Protein AF-A0AAJ2H5C8-F1 (afdb_monomer_lite)

Structure (mmCIF, N/CA/C/O backbone):
data_AF-A0AAJ2H5C8-F1
#
_entry.id   AF-A0AAJ2H5C8-F1
#
loop_
_atom_site.group_PDB
_atom_site.id
_atom_site.type_symbol
_atom_site.label_atom_id
_atom_site.label_alt_id
_atom_site.label_comp_id
_atom_site.label_asym_id
_atom_site.label_entity_id
_atom_site.label_seq_id
_atom_site.pdbx_PDB_ins_code
_atom_site.Cartn_x
_atom_site.Cartn_y
_atom_site.Cartn_z
_atom_site.occupancy
_atom_site.B_iso_or_equiv
_atom_site.auth_seq_id
_atom_site.auth_comp_id
_atom_site.auth_asym_id
_atom_site.auth_atom_id
_atom_site.pdbx_PDB_model_num
ATOM 1 N N . GLN A 1 1 ? -2.553 13.947 -29.355 1.00 32.50 1 GLN A N 1
ATOM 2 C CA . GLN A 1 1 ? -2.594 15.250 -28.661 1.00 32.50 1 GLN A CA 1
ATOM 3 C C . GLN A 1 1 ? -1.490 15.260 -27.617 1.00 32.50 1 GLN A C 1
ATOM 5 O O . GLN A 1 1 ? -1.318 14.281 -26.901 1.00 32.50 1 GLN A O 1
ATOM 10 N N . SER A 1 2 ? -0.664 16.295 -27.655 1.00 40.31 2 SER A N 1
ATOM 11 C CA . SER A 1 2 ? 0.717 16.310 -27.177 1.00 40.31 2 SER A CA 1
ATOM 12 C C . SER A 1 2 ? 0.807 16.611 -25.677 1.00 40.31 2 SER A C 1
ATOM 14 O O . SER A 1 2 ? 0.859 17.768 -25.275 1.00 40.31 2 SER A O 1
ATOM 16 N N . GLY A 1 3 ? 0.827 15.576 -24.835 1.00 42.94 3 GLY A N 1
ATOM 17 C CA . GLY A 1 3 ? 1.178 15.715 -23.420 1.00 42.94 3 GLY A CA 1
ATOM 18 C C . GLY A 1 3 ? 2.692 15.830 -23.278 1.00 42.94 3 GLY A C 1
ATOM 19 O O . GLY A 1 3 ? 3.387 14.817 -23.304 1.00 42.94 3 GLY A O 1
ATOM 20 N N . GLY A 1 4 ? 3.216 17.053 -23.180 1.00 51.00 4 GLY A N 1
ATOM 21 C CA . GLY A 1 4 ? 4.645 17.285 -22.973 1.00 51.00 4 GLY A CA 1
ATOM 22 C C . GLY A 1 4 ? 5.144 16.507 -21.755 1.00 51.00 4 GLY A C 1
ATOM 23 O O . GLY A 1 4 ? 4.668 16.713 -20.640 1.00 51.00 4 GLY A O 1
ATOM 24 N N . SER A 1 5 ? 6.089 15.586 -21.961 1.00 76.12 5 SER A N 1
ATOM 25 C CA . SER A 1 5 ? 6.726 14.865 -20.859 1.00 76.12 5 SER A CA 1
ATOM 26 C C . SER A 1 5 ? 7.374 15.879 -19.920 1.00 76.12 5 SER A C 1
ATOM 28 O O . SER A 1 5 ? 8.328 16.549 -20.308 1.00 76.12 5 SER A O 1
ATOM 30 N N . PHE A 1 6 ? 6.899 15.957 -18.673 1.00 80.38 6 PHE A N 1
ATOM 31 C CA . PHE A 1 6 ? 7.564 16.751 -17.642 1.00 80.38 6 PHE A CA 1
ATOM 32 C C . PHE A 1 6 ? 9.049 16.387 -17.565 1.00 80.38 6 PHE A C 1
ATOM 34 O O . PHE A 1 6 ? 9.404 15.204 -17.504 1.00 80.38 6 PHE A O 1
ATOM 41 N N . THR A 1 7 ? 9.907 17.404 -17.5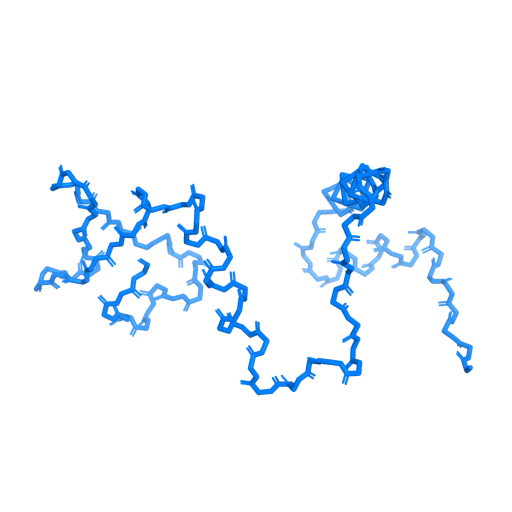23 1.00 91.19 7 THR A N 1
ATOM 42 C CA . THR A 1 7 ? 11.333 17.228 -17.232 1.00 91.19 7 THR A CA 1
ATOM 43 C C . THR A 1 7 ? 11.521 16.741 -15.794 1.00 91.19 7 THR A C 1
ATOM 45 O O . THR A 1 7 ? 10.666 16.950 -14.931 1.00 91.19 7 THR A O 1
ATOM 48 N N . GLU A 1 8 ? 12.663 16.122 -15.499 1.00 88.75 8 GLU A N 1
ATOM 49 C CA . GLU A 1 8 ? 12.987 15.638 -14.148 1.00 88.75 8 GLU A CA 1
ATOM 50 C C . GLU A 1 8 ? 12.879 16.752 -13.091 1.00 88.75 8 GLU A C 1
ATOM 52 O O . GLU A 1 8 ? 12.311 16.563 -12.013 1.00 88.75 8 GLU A O 1
ATOM 57 N N . ARG A 1 9 ? 13.341 17.960 -13.440 1.00 92.69 9 ARG A N 1
ATOM 58 C CA . ARG A 1 9 ? 13.226 19.150 -12.589 1.00 92.69 9 ARG A CA 1
ATOM 59 C C . ARG A 1 9 ? 11.766 19.506 -12.302 1.00 92.69 9 ARG A C 1
ATOM 61 O O . ARG A 1 9 ? 11.433 19.784 -11.153 1.00 92.69 9 ARG A O 1
ATOM 68 N N . GLN A 1 10 ? 10.901 19.477 -13.318 1.00 93.75 10 GLN A N 1
ATOM 69 C CA . GLN A 1 10 ? 9.469 19.752 -13.158 1.00 93.75 10 GLN A CA 1
ATOM 70 C C . GLN A 1 10 ? 8.780 18.692 -12.293 1.00 93.75 10 GLN A C 1
ATOM 72 O O . GLN A 1 10 ? 7.997 19.050 -11.419 1.00 93.75 10 GLN A O 1
ATOM 77 N N . ARG A 1 11 ? 9.113 17.405 -12.458 1.00 93.12 11 ARG A N 1
ATOM 78 C CA . ARG A 1 11 ? 8.550 16.327 -11.624 1.00 93.12 11 ARG A CA 1
ATOM 79 C C . ARG A 1 11 ? 8.971 16.445 -10.161 1.00 93.12 11 ARG A C 1
ATOM 81 O O . ARG A 1 11 ? 8.137 16.300 -9.271 1.00 93.12 11 ARG A O 1
ATOM 88 N N . ARG A 1 12 ? 10.241 16.775 -9.900 1.00 94.25 12 ARG A N 1
ATOM 89 C CA . ARG A 1 12 ? 10.730 17.028 -8.537 1.00 94.25 12 ARG A CA 1
ATOM 90 C C . ARG A 1 12 ? 10.049 18.246 -7.910 1.00 94.25 12 ARG A C 1
ATOM 92 O O . ARG A 1 12 ? 9.702 18.204 -6.732 1.00 94.25 12 ARG A O 1
ATOM 99 N N . GLN A 1 13 ? 9.840 19.309 -8.688 1.00 95.94 13 GLN A N 1
ATOM 100 C CA . GLN A 1 13 ? 9.130 20.501 -8.227 1.00 95.94 13 GLN A CA 1
ATOM 101 C C . GLN A 1 13 ? 7.661 20.198 -7.909 1.00 95.94 13 GLN A C 1
ATOM 103 O O . GLN A 1 13 ? 7.190 20.585 -6.843 1.00 95.94 13 GLN A O 1
ATOM 108 N N . PHE A 1 14 ? 6.973 19.453 -8.776 1.00 95.69 14 PHE A N 1
ATOM 109 C CA . PHE A 1 14 ? 5.607 18.983 -8.547 1.00 95.69 14 PHE A CA 1
ATOM 110 C C . PHE A 1 14 ? 5.514 18.153 -7.261 1.00 95.69 14 PHE A C 1
ATOM 112 O O . PHE A 1 14 ? 4.697 18.443 -6.393 1.00 95.69 14 PHE A O 1
ATOM 119 N N . ALA A 1 15 ? 6.403 17.169 -7.083 1.00 96.56 15 ALA A N 1
ATOM 120 C CA . ALA A 1 15 ? 6.423 16.346 -5.877 1.00 96.56 15 ALA A CA 1
ATOM 121 C C . ALA A 1 15 ? 6.575 17.205 -4.612 1.00 96.56 15 ALA A C 1
ATOM 123 O O . ALA A 1 15 ? 5.817 17.038 -3.661 1.00 96.56 15 ALA A O 1
ATOM 124 N N . LYS A 1 16 ? 7.481 18.192 -4.633 1.00 95.69 16 LYS A N 1
ATOM 125 C CA . LYS A 1 16 ? 7.657 19.135 -3.522 1.00 95.69 16 LYS A CA 1
ATOM 126 C C . LYS A 1 16 ? 6.396 19.967 -3.255 1.00 95.69 16 LYS A C 1
ATOM 128 O O . LYS A 1 16 ? 6.028 20.127 -2.098 1.00 95.69 16 LYS A O 1
ATOM 133 N N . GLN A 1 17 ? 5.745 20.484 -4.299 1.00 97.75 17 GLN A N 1
ATOM 134 C CA . GLN A 1 17 ? 4.517 21.285 -4.184 1.00 97.75 17 GLN A CA 1
ATOM 135 C C . GLN A 1 17 ? 3.340 20.488 -3.609 1.00 97.75 17 GLN A C 1
ATOM 137 O O . GLN A 1 17 ? 2.515 21.053 -2.900 1.00 97.75 17 GLN A O 1
ATOM 142 N N . HIS A 1 18 ? 3.290 19.181 -3.871 1.00 96.75 18 HIS A N 1
ATOM 143 C CA . HIS A 1 18 ? 2.236 18.286 -3.394 1.00 96.75 18 HIS A CA 1
ATOM 144 C C . HIS A 1 18 ? 2.632 17.467 -2.155 1.00 96.75 18 HIS A C 1
ATOM 146 O O . HIS A 1 18 ? 1.962 16.490 -1.834 1.00 96.75 18 HIS A O 1
ATOM 152 N N . PHE A 1 19 ? 3.706 17.851 -1.451 1.00 96.44 19 PHE A N 1
ATOM 153 C CA . PHE A 1 19 ? 4.202 17.157 -0.251 1.00 96.44 19 PHE A CA 1
ATOM 154 C C . PHE A 1 19 ? 4.492 15.657 -0.471 1.00 96.44 19 PHE A C 1
ATOM 156 O O . PHE A 1 19 ? 4.393 14.842 0.444 1.00 96.44 19 PHE A O 1
ATOM 163 N N . LEU A 1 20 ? 4.876 15.284 -1.692 1.00 96.56 20 LEU A N 1
ATOM 164 C CA . LEU A 1 20 ? 5.234 13.923 -2.081 1.00 96.56 20 LEU A CA 1
ATOM 165 C C . LEU A 1 20 ? 6.754 13.729 -2.035 1.00 96.56 20 LEU A C 1
ATOM 167 O O . LEU A 1 20 ? 7.536 14.594 -2.440 1.00 96.56 20 LEU A O 1
ATOM 171 N N . SER A 1 21 ? 7.194 12.541 -1.615 1.00 96.88 21 SER A N 1
ATOM 172 C CA . SER A 1 21 ? 8.607 12.164 -1.698 1.00 96.88 21 SER A CA 1
ATOM 173 C C . SER A 1 21 ? 8.992 11.816 -3.137 1.00 96.88 21 SER A C 1
ATOM 175 O O . SER A 1 21 ? 8.528 10.819 -3.692 1.00 96.88 21 SER A O 1
ATOM 177 N N . TRP A 1 22 ? 9.886 12.615 -3.736 1.00 93.88 22 TRP A N 1
ATOM 178 C CA . TRP A 1 22 ? 10.371 12.376 -5.101 1.00 93.88 22 TRP A CA 1
ATOM 179 C C . TRP A 1 22 ? 11.035 11.003 -5.261 1.00 93.88 22 TRP A C 1
ATOM 181 O O . TRP A 1 22 ? 10.806 10.313 -6.252 1.00 93.88 22 TRP A O 1
ATOM 191 N N . LEU A 1 23 ? 11.820 10.585 -4.264 1.00 94.88 23 LEU A N 1
ATOM 192 C CA . LEU A 1 23 ? 12.483 9.283 -4.276 1.00 94.88 23 LEU A CA 1
ATOM 193 C C . LEU A 1 23 ? 11.458 8.141 -4.330 1.00 94.88 23 LEU A C 1
ATOM 195 O O . LEU A 1 23 ? 11.556 7.278 -5.198 1.00 94.88 23 LEU A O 1
ATOM 199 N N . ARG A 1 24 ? 10.417 8.199 -3.487 1.00 97.06 24 ARG A N 1
ATOM 200 C CA . ARG A 1 24 ? 9.347 7.188 -3.452 1.00 97.06 24 ARG A CA 1
ATOM 201 C C . ARG A 1 24 ? 8.572 7.101 -4.763 1.00 97.06 24 ARG A C 1
ATOM 203 O O . ARG A 1 24 ? 8.232 6.007 -5.193 1.00 97.06 24 ARG A O 1
ATOM 210 N N . LEU A 1 25 ? 8.309 8.232 -5.421 1.00 95.69 25 LEU A N 1
ATOM 211 C CA . LEU A 1 25 ? 7.630 8.242 -6.723 1.00 95.69 25 LEU A CA 1
ATOM 212 C C . LEU A 1 25 ? 8.459 7.548 -7.812 1.00 95.69 25 LEU A C 1
ATOM 214 O O . LEU A 1 25 ? 7.905 6.833 -8.647 1.00 95.69 25 LEU A O 1
ATOM 218 N N . ARG A 1 26 ? 9.786 7.738 -7.801 1.00 93.69 26 ARG A N 1
ATOM 219 C CA . ARG A 1 26 ? 10.691 7.042 -8.726 1.00 93.69 26 ARG A CA 1
ATOM 220 C C . ARG A 1 26 ? 10.728 5.542 -8.456 1.00 93.69 26 ARG A C 1
ATOM 222 O O . ARG A 1 26 ? 10.576 4.775 -9.403 1.00 93.69 26 ARG A O 1
ATOM 229 N N . GLU A 1 27 ? 10.883 5.147 -7.191 1.00 96.94 27 GLU A N 1
ATOM 230 C CA . GLU A 1 27 ? 10.830 3.741 -6.764 1.00 96.94 27 GLU A CA 1
ATOM 231 C C . GLU A 1 27 ? 9.519 3.089 -7.209 1.00 96.94 27 GLU A C 1
ATOM 233 O O . GLU A 1 27 ? 9.533 2.057 -7.871 1.00 96.94 27 GLU A O 1
ATOM 238 N N . TRP A 1 28 ? 8.385 3.739 -6.938 1.00 96.25 28 TRP A N 1
ATOM 239 C CA . TRP A 1 28 ? 7.072 3.244 -7.338 1.00 96.25 28 TRP A CA 1
ATOM 240 C C . TRP A 1 28 ? 6.963 3.044 -8.852 1.00 96.25 28 TRP A C 1
ATOM 242 O O . TRP A 1 28 ? 6.519 1.986 -9.295 1.00 96.25 28 TRP A O 1
ATOM 252 N N . LYS A 1 29 ? 7.414 4.018 -9.656 1.00 94.69 29 LYS A N 1
ATOM 253 C CA . LYS A 1 29 ? 7.395 3.902 -11.122 1.00 94.69 29 LYS A CA 1
ATOM 254 C C . LYS A 1 29 ? 8.215 2.700 -11.596 1.00 94.69 29 LYS A C 1
ATOM 256 O O . LYS A 1 29 ? 7.793 1.998 -12.511 1.00 94.69 29 LYS A O 1
ATOM 261 N N . GLN A 1 30 ? 9.374 2.469 -10.983 1.00 96.50 30 GLN A N 1
ATOM 262 C CA . GLN A 1 30 ? 10.230 1.332 -11.306 1.00 96.50 30 GLN A CA 1
ATOM 263 C C . GLN A 1 30 ? 9.569 0.001 -10.930 1.00 96.50 30 GLN A C 1
ATOM 265 O O . GLN A 1 30 ? 9.488 -0.885 -11.776 1.00 96.50 30 GLN A O 1
ATOM 270 N N . THR A 1 31 ? 9.048 -0.129 -9.708 1.00 97.94 31 THR A N 1
ATOM 271 C CA . THR A 1 31 ? 8.346 -1.342 -9.258 1.00 97.94 31 THR A CA 1
ATOM 272 C C . THR A 1 31 ? 7.128 -1.637 -10.130 1.00 97.94 31 THR A C 1
ATOM 274 O O . THR A 1 31 ? 6.921 -2.773 -10.546 1.00 97.94 31 THR A O 1
ATOM 277 N N . HIS A 1 32 ? 6.344 -0.612 -10.470 1.00 96.06 32 HIS A N 1
ATOM 278 C CA . HIS A 1 32 ? 5.207 -0.749 -11.375 1.00 96.06 32 HIS A CA 1
ATOM 279 C C . HIS A 1 32 ? 5.635 -1.268 -12.754 1.00 96.06 32 HIS A C 1
ATOM 281 O O . HIS A 1 32 ? 4.986 -2.161 -13.297 1.00 96.06 32 HIS A O 1
ATOM 287 N N . GLN A 1 33 ? 6.723 -0.732 -13.322 1.00 96.75 33 GLN A N 1
ATOM 288 C CA . GLN A 1 33 ? 7.246 -1.202 -14.606 1.00 96.75 33 GLN A CA 1
ATOM 289 C C . GLN A 1 33 ? 7.634 -2.681 -14.531 1.00 96.75 33 GLN A C 1
ATOM 291 O O . GLN A 1 33 ? 7.176 -3.463 -15.354 1.00 96.75 33 GLN A O 1
ATOM 296 N N . GLN A 1 34 ? 8.379 -3.079 -13.496 1.00 97.81 34 GLN A N 1
ATOM 297 C CA . GLN A 1 34 ? 8.783 -4.474 -13.299 1.00 97.81 34 GLN A CA 1
ATOM 298 C C . GLN A 1 34 ? 7.575 -5.417 -13.197 1.00 97.81 34 GLN A C 1
ATOM 300 O O . GLN A 1 34 ? 7.549 -6.458 -13.849 1.00 97.81 34 GLN A O 1
ATOM 305 N N . LEU A 1 35 ? 6.550 -5.047 -12.421 1.00 96.56 35 LEU A N 1
ATOM 306 C CA . LEU A 1 35 ? 5.311 -5.826 -12.309 1.00 96.56 35 LEU A CA 1
ATOM 307 C C . LEU A 1 35 ? 4.564 -5.919 -13.645 1.00 96.56 35 LEU A C 1
ATOM 309 O O . LEU A 1 35 ? 4.058 -6.984 -13.994 1.00 96.56 35 LEU A O 1
ATOM 313 N N . THR A 1 36 ? 4.523 -4.822 -14.401 1.00 95.62 36 THR A N 1
ATOM 314 C CA . THR A 1 36 ? 3.871 -4.774 -15.718 1.00 95.62 36 THR A CA 1
ATOM 315 C C . THR A 1 36 ? 4.592 -5.672 -16.720 1.00 95.62 36 THR A C 1
ATOM 317 O O . THR A 1 36 ? 3.941 -6.433 -17.433 1.00 95.62 36 THR A O 1
ATOM 320 N N . ASP A 1 37 ? 5.926 -5.638 -16.737 1.00 96.75 37 ASP A N 1
ATOM 321 C CA . ASP A 1 37 ? 6.746 -6.465 -17.622 1.00 96.75 37 ASP A CA 1
ATOM 322 C C . ASP A 1 37 ? 6.553 -7.956 -17.313 1.00 96.75 37 ASP A C 1
ATOM 324 O O . ASP A 1 37 ? 6.348 -8.757 -18.225 1.00 96.75 37 ASP A O 1
ATOM 328 N N . MET A 1 38 ? 6.533 -8.332 -16.030 1.00 97.75 38 MET A N 1
ATOM 329 C CA . MET A 1 38 ? 6.255 -9.711 -15.610 1.00 97.75 38 MET A CA 1
ATOM 330 C C . MET A 1 38 ? 4.838 -10.157 -15.996 1.00 97.75 38 MET A C 1
ATOM 332 O O . MET A 1 38 ? 4.657 -11.249 -16.532 1.00 97.75 38 MET A O 1
ATOM 336 N N . ALA A 1 39 ? 3.826 -9.313 -15.784 1.00 96.19 39 ALA A N 1
ATOM 337 C CA . ALA A 1 39 ? 2.452 -9.620 -16.180 1.00 96.19 39 ALA A CA 1
ATOM 338 C C . ALA A 1 39 ? 2.312 -9.803 -17.703 1.00 96.19 39 ALA A C 1
ATOM 340 O O . ALA A 1 39 ? 1.611 -10.710 -18.157 1.00 96.19 39 ALA A O 1
ATOM 341 N N . ALA A 1 40 ? 3.023 -8.993 -18.495 1.00 95.56 40 ALA A N 1
ATOM 342 C CA . ALA A 1 40 ? 3.068 -9.127 -19.948 1.00 95.56 40 ALA A CA 1
ATOM 343 C C . ALA A 1 40 ? 3.757 -10.430 -20.389 1.00 95.56 40 ALA A C 1
ATOM 345 O O . ALA A 1 40 ? 3.257 -11.109 -21.286 1.00 95.56 40 ALA A O 1
ATOM 346 N N . GLN A 1 41 ? 4.854 -10.826 -19.731 1.00 97.06 41 GLN A N 1
ATOM 347 C CA . GLN A 1 41 ? 5.520 -12.115 -19.976 1.00 97.06 41 GLN A CA 1
ATOM 348 C C . GLN A 1 41 ? 4.592 -13.306 -19.694 1.00 97.06 41 GLN A C 1
ATOM 350 O O . GLN A 1 41 ? 4.583 -14.276 -20.450 1.00 97.06 41 GLN A O 1
ATOM 355 N N . LEU A 1 42 ? 3.754 -13.202 -18.658 1.00 97.62 42 LEU A N 1
ATOM 356 C CA . LEU A 1 42 ? 2.715 -14.182 -18.328 1.00 97.62 42 LEU A CA 1
ATOM 357 C C . LEU A 1 42 ? 1.483 -14.114 -19.251 1.00 97.62 42 LEU A C 1
ATOM 359 O O . LEU A 1 42 ? 0.541 -14.882 -19.064 1.00 97.62 42 LEU A O 1
ATOM 363 N N . LYS A 1 43 ? 1.477 -13.218 -20.249 1.00 95.38 43 LYS A N 1
ATOM 364 C CA . LYS A 1 43 ? 0.361 -12.977 -21.182 1.00 95.38 43 LYS A CA 1
ATOM 365 C C . LYS A 1 43 ? -0.958 -12.643 -20.474 1.00 95.38 43 LYS A C 1
ATOM 367 O O . LYS A 1 43 ? -2.034 -12.959 -20.981 1.00 95.38 43 LYS A O 1
ATOM 372 N N . LEU A 1 44 ? -0.884 -11.997 -19.309 1.00 93.44 44 LEU A N 1
ATOM 373 C CA . LEU A 1 44 ? -2.071 -11.547 -18.589 1.00 93.44 44 LEU A CA 1
ATOM 374 C C . LEU A 1 44 ? -2.735 -10.386 -19.336 1.00 93.44 44 LEU A C 1
ATOM 376 O O . LEU A 1 44 ? -2.073 -9.514 -19.901 1.00 93.44 44 LEU A O 1
ATOM 380 N N . SER A 1 45 ? -4.066 -10.368 -19.335 1.00 87.56 45 SER A N 1
ATOM 381 C CA . SER A 1 45 ? -4.840 -9.289 -19.942 1.00 87.56 45 SER A CA 1
ATOM 382 C C . SER A 1 45 ? -4.845 -8.049 -19.051 1.00 87.56 45 SER A C 1
ATOM 384 O O . SER A 1 45 ? -5.173 -8.134 -17.868 1.00 87.56 45 SER A O 1
ATOM 386 N N . PHE A 1 46 ? -4.569 -6.885 -19.635 1.00 84.62 46 PHE A N 1
ATOM 387 C CA . PHE A 1 46 ? -4.696 -5.601 -18.951 1.00 84.62 46 PHE A CA 1
ATOM 388 C C . PHE A 1 46 ? -6.081 -4.992 -19.180 1.00 84.62 46 PHE A C 1
ATOM 390 O O . PHE A 1 46 ? -6.604 -4.998 -20.300 1.00 84.62 46 PHE A O 1
ATOM 397 N N . ASN A 1 47 ? -6.656 -4.412 -18.125 1.00 79.44 47 ASN A N 1
ATOM 398 C CA . ASN A 1 47 ? -7.905 -3.663 -18.230 1.00 79.44 47 ASN A CA 1
ATOM 399 C C . ASN A 1 47 ? -7.686 -2.424 -19.109 1.00 79.44 47 ASN A C 1
ATOM 401 O O . ASN A 1 47 ? -6.831 -1.587 -18.821 1.00 79.44 47 ASN A O 1
ATOM 405 N N . ARG A 1 48 ? -8.451 -2.308 -20.199 1.00 68.31 48 ARG A N 1
ATOM 406 C CA . ARG A 1 48 ? -8.403 -1.154 -21.107 1.00 68.31 48 ARG A CA 1
ATOM 407 C C . ARG A 1 48 ? -9.406 -0.087 -20.661 1.00 68.31 48 ARG A C 1
ATOM 409 O O . ARG A 1 48 ? -10.494 -0.454 -20.225 1.00 68.31 48 ARG A O 1
ATOM 416 N N . PRO A 1 49 ? -9.102 1.212 -20.827 1.00 62.53 49 PRO A N 1
ATOM 417 C CA . PRO A 1 49 ? -10.012 2.299 -20.454 1.00 62.53 49 PRO A CA 1
ATOM 418 C C . PRO A 1 49 ? -11.364 2.253 -21.188 1.00 62.53 49 PRO A C 1
ATOM 420 O O . PRO A 1 49 ? -12.339 2.777 -20.671 1.00 62.53 49 PRO A O 1
ATOM 423 N N . SER A 1 50 ? -11.456 1.575 -22.339 1.00 63.38 50 SER A N 1
ATOM 424 C CA . SER A 1 50 ? -12.719 1.294 -23.044 1.00 63.38 50 SER A CA 1
ATOM 425 C C . SER A 1 50 ? -13.635 0.291 -22.333 1.00 63.38 50 SER A C 1
ATOM 427 O O . SER A 1 50 ? -14.807 0.201 -22.669 1.00 63.38 50 SER A O 1
ATOM 429 N N . ASN A 1 51 ? -13.094 -0.492 -21.397 1.00 57.78 51 ASN A N 1
ATOM 430 C CA . ASN A 1 51 ? -13.781 -1.588 -20.710 1.00 57.78 51 ASN A CA 1
ATOM 431 C C . ASN A 1 51 ? -14.065 -1.248 -19.237 1.00 57.78 51 ASN A C 1
ATOM 433 O O . ASN A 1 51 ? -14.502 -2.107 -18.476 1.00 57.78 51 ASN A O 1
ATOM 437 N N . ILE A 1 52 ? -13.740 -0.024 -18.817 1.00 58.53 52 ILE A N 1
ATOM 438 C CA . ILE A 1 52 ? -13.930 0.458 -17.455 1.00 58.53 52 ILE A CA 1
ATOM 439 C C . ILE A 1 52 ? -15.054 1.487 -17.519 1.00 58.53 52 ILE A C 1
ATOM 441 O O . ILE A 1 52 ? -14.813 2.654 -17.829 1.00 58.53 52 ILE A O 1
ATOM 445 N N . ASP A 1 53 ? -16.278 1.066 -17.200 1.00 58.28 53 ASP A N 1
ATOM 446 C CA . ASP A 1 53 ? -17.304 2.022 -16.793 1.00 58.28 53 ASP A CA 1
ATOM 447 C C . ASP A 1 53 ? -16.759 2.783 -15.581 1.00 58.28 53 ASP A C 1
ATOM 449 O O . ASP A 1 53 ? -16.394 2.191 -14.557 1.00 58.28 53 ASP A O 1
ATOM 453 N N . GLN A 1 54 ? -16.649 4.108 -15.705 1.00 57.81 54 GLN A N 1
ATOM 454 C CA . GLN A 1 54 ? -16.028 4.974 -14.691 1.00 57.81 54 GLN A CA 1
ATOM 455 C C . GLN A 1 54 ? -16.712 4.841 -13.315 1.00 57.81 54 GLN A C 1
ATOM 457 O O . GLN A 1 54 ? -16.098 5.102 -12.283 1.00 57.81 54 GLN A O 1
ATOM 462 N N . THR A 1 55 ? -17.952 4.353 -13.296 1.00 52.94 55 THR A N 1
ATOM 463 C CA . THR A 1 55 ? -18.796 4.077 -12.129 1.00 52.94 55 THR A CA 1
ATOM 464 C C . THR A 1 55 ? -18.538 2.727 -11.437 1.00 52.94 55 THR A C 1
ATOM 466 O O . THR A 1 55 ? -18.951 2.567 -10.293 1.00 52.94 55 THR A O 1
ATOM 469 N N . GLY A 1 56 ? -17.833 1.769 -12.059 1.00 57.34 56 GLY A N 1
ATOM 470 C CA . GLY A 1 56 ? -17.598 0.412 -11.517 1.00 57.34 56 GLY A CA 1
ATOM 471 C C . GLY A 1 56 ? -16.143 0.083 -11.146 1.00 57.34 56 GLY A C 1
ATOM 472 O O . GLY A 1 56 ? -15.861 -0.990 -10.613 1.00 57.34 56 GLY A O 1
ATOM 473 N N . SER A 1 57 ? -15.200 0.992 -11.412 1.00 69.56 57 SER A N 1
ATOM 474 C CA . SER A 1 57 ? -13.754 0.726 -11.298 1.00 69.56 57 SER A CA 1
ATOM 475 C C . SER A 1 57 ? -13.299 0.359 -9.876 1.00 69.56 57 SER A C 1
ATOM 477 O O . SER A 1 57 ? -12.567 -0.612 -9.678 1.00 69.56 57 SER A O 1
ATOM 479 N N . TYR A 1 58 ? -13.782 1.081 -8.860 1.00 80.62 58 TYR A N 1
ATOM 480 C CA . TYR A 1 58 ? -13.356 0.852 -7.475 1.00 80.62 58 TYR A CA 1
ATOM 481 C C . TYR A 1 58 ? -13.845 -0.480 -6.903 1.00 80.62 58 TYR A C 1
ATOM 483 O O . TYR A 1 58 ? -13.131 -1.095 -6.118 1.00 80.62 58 TYR A O 1
ATOM 491 N N . ALA A 1 59 ? -15.027 -0.957 -7.305 1.00 85.94 59 ALA A N 1
ATOM 492 C CA . ALA A 1 59 ? -15.554 -2.235 -6.828 1.00 85.94 59 ALA A CA 1
ATOM 493 C C . ALA A 1 59 ? -14.663 -3.407 -7.269 1.00 85.94 59 ALA A C 1
ATOM 495 O O . ALA A 1 59 ? -14.281 -4.227 -6.437 1.00 85.94 59 ALA A O 1
ATOM 496 N N . HIS A 1 60 ? -14.257 -3.437 -8.543 1.00 85.12 60 HIS A N 1
ATOM 497 C CA . HIS A 1 60 ? -13.345 -4.461 -9.060 1.00 85.12 60 HIS A CA 1
ATOM 498 C C . HIS A 1 60 ? -11.966 -4.403 -8.389 1.00 85.12 60 HIS A C 1
ATOM 500 O O . HIS A 1 60 ? -11.392 -5.446 -8.082 1.00 85.12 60 HIS A O 1
ATOM 506 N N . LEU A 1 61 ? -11.449 -3.199 -8.107 1.00 86.94 61 LEU A N 1
ATOM 507 C CA . LEU A 1 61 ? -10.202 -3.037 -7.353 1.00 86.94 61 LEU A CA 1
ATOM 508 C C . LEU A 1 61 ? -10.324 -3.597 -5.930 1.00 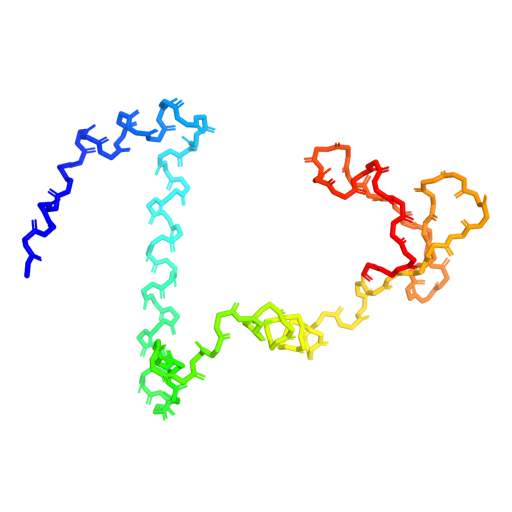86.94 61 LEU A C 1
ATOM 510 O O . LEU A 1 61 ? -9.450 -4.347 -5.501 1.00 86.94 61 LEU A O 1
ATOM 514 N N . HIS A 1 62 ? -11.409 -3.291 -5.211 1.00 88.94 62 HIS A N 1
ATOM 515 C CA . HIS A 1 62 ? -11.636 -3.842 -3.873 1.00 88.94 62 HIS A CA 1
ATOM 516 C C . HIS A 1 62 ? -11.777 -5.369 -3.901 1.00 88.94 62 HIS A C 1
ATOM 518 O O . HIS A 1 62 ? -11.149 -6.047 -3.094 1.00 88.94 62 HIS A O 1
ATOM 524 N N . GLN A 1 63 ? -12.527 -5.927 -4.856 1.00 90.06 63 GLN A N 1
ATOM 525 C CA . GLN A 1 63 ? -12.663 -7.379 -5.012 1.00 90.06 63 GLN A CA 1
ATOM 526 C C . GLN A 1 63 ? -11.313 -8.059 -5.272 1.00 90.06 63 GLN A C 1
ATOM 528 O O . GLN A 1 63 ? -11.009 -9.065 -4.636 1.00 90.06 63 GLN A O 1
ATOM 533 N N . ALA A 1 64 ? -10.479 -7.490 -6.146 1.00 91.12 64 ALA A N 1
ATOM 534 C CA . ALA A 1 64 ? -9.139 -8.007 -6.413 1.00 91.12 64 ALA A CA 1
ATOM 535 C C . ALA A 1 64 ? -8.223 -7.936 -5.178 1.00 91.12 64 ALA A C 1
ATOM 537 O O . ALA A 1 64 ? -7.440 -8.848 -4.937 1.00 91.12 64 ALA A O 1
ATOM 538 N N . LEU A 1 65 ? -8.325 -6.884 -4.359 1.00 92.31 65 LEU A N 1
ATOM 539 C CA . LEU A 1 65 ? -7.573 -6.796 -3.102 1.00 92.31 65 LEU A CA 1
ATOM 540 C C . L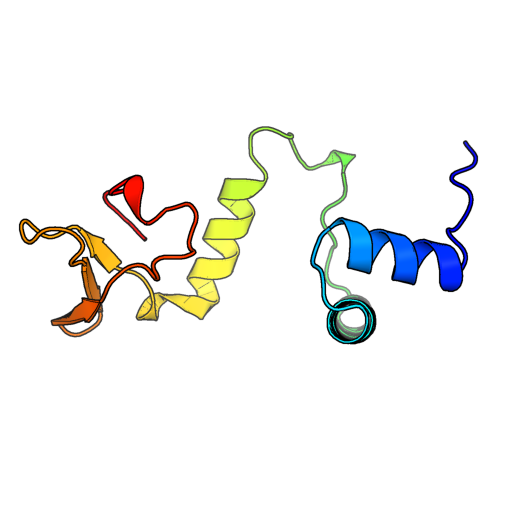EU A 1 65 ? -8.017 -7.864 -2.095 1.00 92.31 65 LEU A C 1
ATOM 542 O O . LEU A 1 65 ? -7.174 -8.470 -1.428 1.00 92.31 65 LEU A O 1
ATOM 546 N N . LEU A 1 66 ? -9.323 -8.136 -2.010 1.00 92.69 66 LEU A N 1
ATOM 547 C CA . LEU A 1 66 ? -9.866 -9.133 -1.088 1.00 92.69 66 LEU A CA 1
ATOM 548 C C . LEU A 1 66 ? -9.326 -10.537 -1.356 1.00 92.69 66 LEU A C 1
ATOM 550 O O . LEU A 1 66 ? -9.146 -11.281 -0.401 1.00 92.69 66 LEU A O 1
ATOM 554 N N . THR A 1 67 ? -8.976 -10.899 -2.595 1.00 94.06 67 THR A N 1
ATOM 555 C CA . THR A 1 67 ? -8.423 -12.238 -2.868 1.00 94.06 67 THR A CA 1
ATOM 556 C C . THR A 1 67 ? -7.084 -12.489 -2.169 1.00 94.06 67 THR A C 1
ATOM 558 O O . THR A 1 67 ? -6.743 -13.641 -1.915 1.00 94.06 67 THR A O 1
ATOM 561 N N . GLY A 1 68 ? -6.316 -11.435 -1.860 1.00 93.25 68 GLY A N 1
ATOM 562 C CA . GLY A 1 68 ? -5.010 -11.532 -1.195 1.00 93.25 68 GLY A CA 1
ATOM 563 C C . GLY A 1 68 ? -4.979 -11.031 0.252 1.00 93.25 68 GLY A C 1
ATOM 564 O O . GLY A 1 68 ? -4.054 -11.363 0.990 1.00 93.25 68 GLY A O 1
ATOM 565 N N . LEU A 1 69 ? -5.970 -10.237 0.672 1.00 93.88 69 LEU A N 1
ATOM 566 C CA . LEU A 1 69 ? -5.952 -9.504 1.944 1.00 93.88 69 LEU A CA 1
ATOM 567 C C . LEU A 1 69 ? -7.109 -9.874 2.887 1.00 93.88 69 LEU A C 1
ATOM 569 O O . LEU A 1 69 ? -7.484 -9.072 3.736 1.00 93.88 69 LEU A O 1
ATOM 573 N N . LEU A 1 70 ? -7.650 -11.095 2.801 1.00 90.75 70 LEU A N 1
ATOM 574 C CA . LEU A 1 70 ? -8.773 -11.547 3.645 1.00 90.75 70 LEU A CA 1
ATOM 575 C C . LEU A 1 70 ? -8.533 -11.355 5.153 1.00 90.75 70 LEU A C 1
ATOM 577 O O . LEU A 1 70 ? -9.451 -11.014 5.892 1.00 90.75 70 LEU A O 1
ATOM 581 N N . SER A 1 71 ? -7.292 -11.530 5.617 1.00 91.44 71 SER A N 1
ATOM 582 C CA . SER A 1 71 ? -6.919 -11.352 7.029 1.00 91.44 71 SER A CA 1
ATOM 583 C C . SER A 1 71 ? -6.996 -9.901 7.522 1.00 91.44 71 SER A C 1
ATOM 585 O O . SER A 1 71 ? -6.897 -9.674 8.724 1.00 91.44 71 SER A O 1
ATOM 587 N N . PHE A 1 72 ? -7.142 -8.929 6.618 1.00 91.81 72 PHE A N 1
ATOM 588 C CA . PHE A 1 72 ? -7.194 -7.498 6.929 1.00 91.81 72 PHE A CA 1
ATOM 589 C C . PHE A 1 72 ? -8.617 -6.932 6.961 1.00 91.81 72 PHE A C 1
ATOM 591 O O . PHE A 1 72 ? -8.776 -5.739 7.202 1.00 91.81 72 PHE A O 1
ATOM 598 N N . ILE A 1 73 ? -9.634 -7.774 6.761 1.00 93.94 73 ILE A N 1
ATOM 599 C CA . ILE A 1 73 ? -11.036 -7.366 6.857 1.00 93.94 73 ILE A CA 1
ATOM 600 C C . ILE A 1 73 ? -11.381 -7.091 8.321 1.00 93.94 73 ILE A C 1
ATOM 602 O O . ILE A 1 73 ? -11.068 -7.901 9.204 1.00 93.94 73 ILE A O 1
ATOM 606 N N . ALA A 1 74 ? -12.060 -5.974 8.576 1.00 95.12 74 ALA A N 1
ATOM 607 C CA . ALA A 1 74 ? -12.524 -5.630 9.911 1.00 95.12 74 ALA A CA 1
ATOM 608 C C . ALA A 1 74 ? -13.919 -4.994 9.898 1.00 95.12 74 ALA A C 1
ATOM 610 O O . ALA A 1 74 ? -14.232 -4.155 9.056 1.00 95.12 74 ALA A O 1
ATOM 611 N N . HIS A 1 75 ? -14.756 -5.355 10.873 1.00 95.06 75 HIS A N 1
ATOM 612 C CA . HIS A 1 75 ? -16.069 -4.735 11.052 1.00 95.06 75 HIS A CA 1
ATOM 613 C C . HIS A 1 75 ? -16.054 -3.747 12.215 1.00 95.06 75 HIS A C 1
ATOM 615 O O . HIS A 1 75 ? -15.337 -3.922 13.202 1.00 95.06 75 HIS A O 1
ATOM 621 N N . LYS A 1 76 ? -16.867 -2.699 12.125 1.00 94.19 76 LYS A N 1
ATOM 622 C CA . LYS A 1 76 ? -17.030 -1.717 13.200 1.00 94.19 76 LYS A CA 1
ATOM 623 C C . LYS A 1 76 ? -17.600 -2.381 14.461 1.00 94.19 76 LYS A C 1
ATOM 625 O O . LYS A 1 76 ? -18.418 -3.294 14.357 1.00 94.19 76 LYS A O 1
ATOM 630 N N . THR A 1 77 ? -17.172 -1.939 15.641 1.00 94.00 77 THR A N 1
ATOM 631 C CA . THR A 1 77 ? -17.780 -2.329 16.925 1.00 94.00 77 THR A CA 1
ATOM 632 C C . THR A 1 77 ? -18.522 -1.151 17.560 1.00 94.00 77 THR A C 1
ATOM 634 O O . THR A 1 77 ? -18.457 -0.022 17.066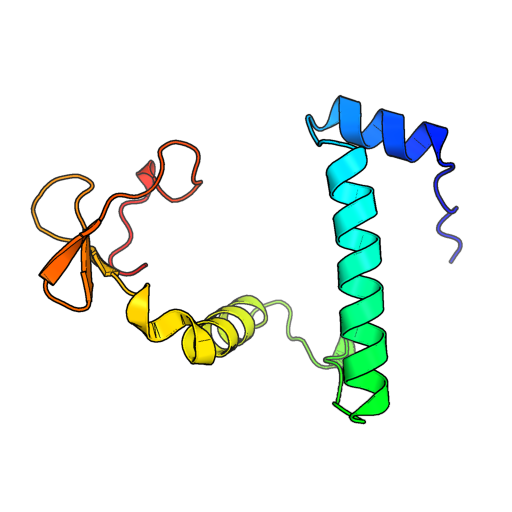 1.00 94.00 77 THR A O 1
ATOM 637 N N . ASP A 1 78 ? -19.215 -1.401 18.673 1.00 91.38 78 ASP A N 1
ATOM 638 C CA . ASP A 1 78 ? -19.877 -0.347 19.457 1.00 91.38 78 ASP A CA 1
ATOM 639 C C . ASP A 1 78 ? -18.865 0.592 20.141 1.00 91.38 78 ASP A C 1
ATOM 641 O O . ASP A 1 78 ? -19.164 1.747 20.453 1.00 91.38 78 ASP A O 1
ATOM 645 N N . GLU A 1 79 ? -17.628 0.122 20.342 1.00 91.19 79 GLU A N 1
ATOM 646 C CA . GLU A 1 79 ? -16.532 0.939 20.854 1.00 91.19 79 GLU A CA 1
ATOM 647 C C . GLU A 1 79 ? -16.063 1.944 19.785 1.00 91.19 79 GLU A C 1
ATOM 649 O O . GLU A 1 79 ? -15.682 1.593 18.665 1.00 91.19 79 GLU A O 1
ATOM 654 N N . LYS A 1 80 ? -16.015 3.231 20.146 1.00 86.19 80 LYS A N 1
ATOM 655 C CA . LYS A 1 80 ? -15.611 4.308 19.229 1.00 86.19 80 LYS A CA 1
ATOM 656 C C . LYS A 1 80 ? -14.227 4.053 18.614 1.00 86.19 80 LYS A C 1
ATOM 658 O O . LYS A 1 80 ? -13.236 3.913 19.327 1.00 86.19 80 LYS A O 1
ATOM 663 N N . ASN A 1 81 ? -14.159 4.118 17.281 1.00 84.69 81 ASN A N 1
ATOM 664 C CA . ASN A 1 81 ? -12.947 3.917 16.471 1.00 84.69 81 ASN A CA 1
ATOM 665 C C . ASN A 1 81 ? -12.270 2.547 16.645 1.00 84.69 81 ASN A C 1
ATOM 667 O O . ASN A 1 81 ? -11.120 2.391 16.228 1.00 84.69 81 ASN A O 1
ATOM 671 N N . THR A 1 82 ? -12.964 1.567 17.218 1.00 93.75 82 THR A N 1
ATOM 672 C CA . THR A 1 82 ? -12.496 0.187 17.312 1.00 93.75 82 THR A CA 1
ATOM 673 C C . THR A 1 82 ? -13.198 -0.657 16.253 1.00 93.75 82 THR A C 1
ATOM 675 O O . THR A 1 82 ? -14.396 -0.527 16.007 1.00 93.75 82 THR A O 1
ATOM 678 N N . TYR A 1 83 ? -12.421 -1.521 15.612 1.00 96.00 83 TYR A N 1
ATOM 679 C CA . TYR A 1 83 ? -12.897 -2.507 14.656 1.00 96.00 83 TYR A CA 1
ATOM 680 C C . TYR A 1 83 ? -12.481 -3.896 15.130 1.00 96.00 83 TYR A C 1
ATOM 682 O O . TYR A 1 83 ? -11.407 -4.060 15.718 1.00 96.00 83 TYR A O 1
ATOM 690 N N . LEU A 1 84 ? -13.325 -4.890 14.876 1.00 96.44 84 LEU A N 1
ATOM 691 C CA . LEU A 1 84 ? -13.007 -6.291 15.090 1.00 96.44 84 LEU A CA 1
ATOM 692 C C . LEU A 1 84 ? -12.497 -6.871 13.774 1.00 96.44 84 LEU A C 1
ATOM 694 O O . LEU A 1 84 ? -13.243 -6.994 12.804 1.00 96.44 84 LEU A O 1
ATOM 698 N N . ALA A 1 85 ? -11.210 -7.182 13.744 1.00 95.31 85 ALA A N 1
ATOM 699 C CA . ALA A 1 85 ? -10.567 -7.882 12.651 1.00 95.31 85 ALA A CA 1
ATOM 700 C C . ALA A 1 85 ? -10.672 -9.402 12.846 1.00 95.31 85 ALA A C 1
ATOM 702 O O . ALA A 1 85 ? -11.128 -9.913 13.878 1.00 95.31 85 ALA A O 1
ATOM 703 N N . VAL A 1 86 ? -10.214 -10.139 11.838 1.00 92.94 86 VAL A N 1
ATOM 704 C CA . VAL A 1 86 ? -10.146 -11.603 11.868 1.00 92.94 86 VAL A CA 1
ATOM 705 C C . VAL A 1 86 ? -9.389 -12.086 13.118 1.00 92.94 86 VAL A C 1
ATOM 707 O O . VAL A 1 86 ? -8.491 -11.417 13.628 1.00 92.94 86 VAL A O 1
ATOM 710 N N . ARG A 1 87 ? -9.755 -13.267 13.635 1.00 92.75 87 ARG A N 1
ATOM 711 C CA . ARG A 1 87 ? -9.176 -13.861 14.860 1.00 92.75 87 ARG A CA 1
ATOM 712 C C . ARG A 1 87 ? -9.394 -13.017 16.124 1.00 92.75 87 ARG A C 1
ATOM 714 O O . ARG A 1 87 ? -8.561 -13.046 17.024 1.00 92.75 87 ARG A O 1
ATOM 721 N N . GLN A 1 88 ? -10.513 -12.290 16.193 1.00 92.06 88 GLN A N 1
ATOM 722 C CA . GLN A 1 88 ? -10.896 -11.475 17.356 1.00 92.06 88 GLN A CA 1
ATOM 723 C C . GLN A 1 88 ? -9.870 -10.377 17.697 1.00 92.06 88 GLN A C 1
ATOM 725 O O . GLN A 1 88 ? -9.787 -9.914 18.835 1.00 92.06 88 GLN A O 1
ATOM 730 N N . GLN A 1 89 ? -9.066 -9.949 16.719 1.00 94.12 89 GLN A N 1
ATOM 731 C CA . GLN A 1 89 ? -8.095 -8.883 16.933 1.00 94.12 89 GLN A CA 1
ATOM 732 C C . GLN A 1 89 ? -8.794 -7.525 16.906 1.00 94.12 89 GLN A C 1
ATOM 734 O O . GLN A 1 89 ? -9.583 -7.234 16.011 1.00 94.12 89 GLN A O 1
ATOM 739 N N . LYS A 1 90 ? -8.481 -6.661 17.872 1.00 94.06 90 LYS A N 1
ATOM 740 C CA . LYS A 1 90 ? -8.944 -5.271 17.855 1.00 94.06 90 LYS A CA 1
ATOM 741 C C . LYS A 1 90 ? -8.023 -4.433 16.968 1.00 94.06 90 LYS A C 1
ATOM 743 O O . LYS A 1 90 ? -6.815 -4.391 17.192 1.00 94.06 90 LYS A O 1
ATOM 748 N N . ALA A 1 91 ? -8.602 -3.734 15.999 1.00 93.56 91 ALA A N 1
ATOM 749 C CA . ALA A 1 91 ? -7.910 -2.829 15.090 1.00 93.56 91 ALA A CA 1
ATOM 750 C C . ALA A 1 91 ? -8.470 -1.403 15.198 1.00 93.56 91 ALA A C 1
ATOM 752 O O . ALA A 1 91 ? -9.586 -1.180 15.671 1.00 93.56 91 ALA A O 1
ATOM 753 N N . ARG A 1 92 ? -7.686 -0.418 14.753 1.00 93.62 92 ARG A N 1
ATOM 754 C CA . ARG A 1 92 ? -8.099 0.990 14.665 1.00 93.62 92 ARG A CA 1
ATOM 755 C C . ARG A 1 92 ? -7.640 1.583 13.340 1.00 93.62 92 ARG A C 1
ATOM 757 O O . ARG A 1 92 ? -6.533 1.298 12.889 1.00 93.62 92 ARG A O 1
ATOM 764 N N . ILE A 1 93 ? -8.459 2.454 12.750 1.00 93.44 93 ILE A N 1
ATOM 765 C CA . ILE A 1 93 ? -8.069 3.202 11.548 1.00 93.44 93 ILE A CA 1
ATOM 766 C C . ILE A 1 93 ? -6.975 4.208 11.914 1.00 93.44 93 ILE A C 1
ATOM 768 O O . ILE A 1 93 ? -7.159 5.021 12.825 1.00 93.44 93 ILE A O 1
ATOM 772 N N . PHE A 1 94 ? -5.874 4.208 11.162 1.00 93.50 94 PHE A N 1
ATOM 773 C CA . PHE A 1 94 ? -4.790 5.176 11.328 1.00 93.50 94 PHE A CA 1
ATOM 774 C C . PHE A 1 94 ? -5.297 6.633 11.211 1.00 93.50 94 PHE A C 1
ATOM 776 O O . PHE A 1 94 ? -6.039 6.924 10.271 1.00 93.50 94 PHE A O 1
ATOM 783 N N . PRO A 1 95 ? -4.894 7.571 12.095 1.00 93.69 95 PRO A N 1
ATOM 784 C CA . PRO A 1 95 ? -5.447 8.931 12.126 1.00 93.69 95 PRO A CA 1
ATOM 785 C C . PRO A 1 95 ? -5.314 9.741 10.833 1.00 93.69 95 PRO A C 1
ATOM 787 O O . PRO A 1 95 ? -6.163 10.586 10.562 1.00 93.69 95 PRO A O 1
ATOM 790 N N . ALA A 1 96 ? -4.276 9.488 10.027 1.00 93.38 96 ALA A N 1
ATOM 791 C CA . ALA A 1 96 ? -4.085 10.183 8.750 1.00 93.38 96 ALA A CA 1
ATOM 792 C C . ALA A 1 96 ? -4.880 9.566 7.583 1.00 93.38 96 ALA A C 1
ATOM 794 O O . ALA A 1 96 ? -4.820 10.078 6.468 1.00 93.38 96 ALA A O 1
ATOM 795 N N . SER A 1 97 ? -5.600 8.462 7.808 1.00 93.19 97 SER A N 1
ATOM 796 C CA . SER A 1 97 ? -6.487 7.887 6.796 1.00 93.19 97 SER A CA 1
ATOM 797 C C . SER A 1 97 ? -7.694 8.792 6.563 1.00 93.19 97 SER A C 1
ATOM 799 O O . SER A 1 97 ? -8.285 9.324 7.506 1.00 93.19 97 SER A O 1
ATOM 801 N N . THR A 1 98 ? -8.133 8.887 5.310 1.00 91.94 98 THR A N 1
ATOM 802 C CA . THR A 1 98 ? -9.367 9.589 4.931 1.00 91.94 98 THR A CA 1
ATOM 803 C C . THR A 1 98 ? -10.610 8.991 5.601 1.00 91.94 98 THR A C 1
ATOM 805 O O . THR A 1 98 ? -11.582 9.705 5.843 1.00 91.94 98 THR A O 1
ATOM 808 N N . LEU A 1 99 ? -10.562 7.706 5.973 1.00 91.00 99 LEU A N 1
ATOM 809 C CA . LEU A 1 99 ? -11.669 6.982 6.604 1.00 91.00 99 LEU A CA 1
ATOM 810 C C . LEU A 1 99 ? -11.738 7.164 8.128 1.00 91.00 99 LEU A C 1
ATOM 812 O O . LEU A 1 99 ? -12.734 6.775 8.737 1.00 91.00 99 LEU A O 1
ATOM 816 N N . HIS A 1 100 ? -10.728 7.772 8.766 1.00 90.56 100 HIS A N 1
ATOM 817 C CA . HIS A 1 100 ? -10.636 7.831 10.233 1.00 90.56 100 HIS A CA 1
ATOM 818 C C . HIS A 1 100 ? -11.864 8.483 10.895 1.00 90.56 100 HIS A C 1
ATOM 820 O O . HIS A 1 100 ? -12.264 8.090 11.988 1.00 90.56 100 HIS A O 1
ATOM 826 N N 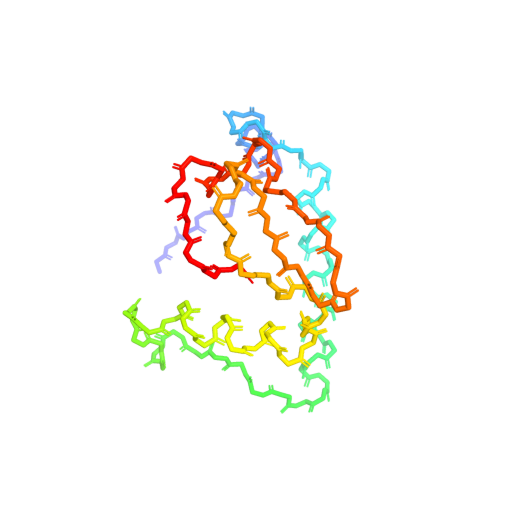. LYS A 1 101 ? -12.494 9.456 10.222 1.00 88.06 101 LYS A N 1
ATOM 827 C CA . LYS A 1 101 ? -13.693 10.159 10.714 1.00 88.06 101 LYS A CA 1
ATOM 828 C C . LYS A 1 101 ? -1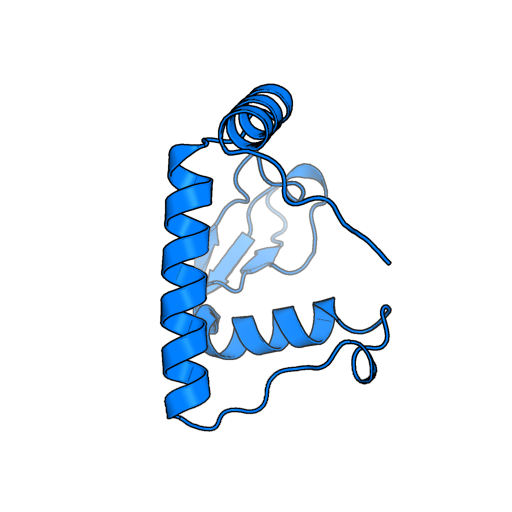5.014 9.610 10.167 1.00 88.06 101 LYS A C 1
ATOM 830 O O . LYS A 1 101 ? -16.061 9.967 10.692 1.00 88.06 101 LYS A O 1
ATOM 835 N N . GLN A 1 102 ? -14.979 8.780 9.125 1.00 86.19 102 GLN A N 1
ATOM 836 C CA . GLN A 1 102 ? -16.181 8.353 8.398 1.00 86.19 102 GLN A CA 1
ATOM 837 C C . GLN A 1 102 ? -16.930 7.207 9.090 1.00 86.19 102 GLN A C 1
ATOM 839 O O . GLN A 1 102 ? -18.106 7.004 8.819 1.00 86.19 102 GLN A O 1
ATOM 844 N N . GLN A 1 103 ? -16.268 6.494 10.008 1.00 82.25 103 GLN A N 1
ATOM 845 C CA . GLN A 1 103 ? -16.849 5.395 10.788 1.00 82.25 103 GLN A CA 1
ATOM 846 C C . GLN A 1 103 ? -17.662 4.387 9.951 1.00 82.25 103 GLN A C 1
ATOM 848 O O . GLN A 1 103 ? -18.800 4.051 10.304 1.00 82.25 103 GLN A O 1
ATOM 853 N N . VAL A 1 104 ? -17.069 3.930 8.849 1.00 90.75 104 VAL A N 1
ATOM 854 C CA . VAL A 1 104 ? -17.666 2.960 7.924 1.00 90.75 104 VAL A CA 1
ATOM 855 C C . VAL A 1 104 ? -17.919 1.607 8.610 1.00 90.75 104 VAL A C 1
ATOM 857 O O . VAL A 1 104 ? -17.201 1.254 9.542 1.00 90.75 104 VAL A O 1
ATOM 860 N N . PRO A 1 105 ? -18.943 0.840 8.196 1.00 92.50 105 PRO A N 1
ATOM 861 C CA . PRO A 1 105 ? -19.281 -0.430 8.844 1.00 92.50 105 PRO A CA 1
ATOM 862 C C . PRO A 1 105 ? -18.245 -1.534 8.593 1.00 92.50 105 PRO A C 1
ATOM 864 O O . PRO A 1 105 ? -18.009 -2.355 9.478 1.00 92.50 105 PRO A O 1
ATOM 867 N N . TRP A 1 106 ? -17.619 -1.528 7.415 1.00 92.25 106 TRP A N 1
ATOM 868 C CA . TRP A 1 106 ? -16.624 -2.506 6.983 1.00 92.25 106 TRP A CA 1
ATOM 869 C C . TRP A 1 106 ? -15.382 -1.797 6.456 1.00 92.25 106 TRP A C 1
ATOM 871 O O . TRP A 1 106 ? -15.491 -0.773 5.774 1.00 92.25 106 TRP A O 1
ATOM 881 N N . LEU A 1 107 ? -14.229 -2.369 6.784 1.00 90.31 107 LEU A N 1
ATOM 882 C CA . LEU A 1 107 ? -12.908 -2.024 6.276 1.00 90.31 107 LEU A CA 1
ATOM 883 C C . LEU A 1 107 ? -12.267 -3.249 5.633 1.00 90.31 107 LEU A C 1
ATOM 885 O O . LEU A 1 107 ? -12.442 -4.357 6.196 1.00 90.31 107 LEU A O 1
#

Secondary structure (DSSP, 8-state):
---PPPPHHHHHHHHHHTT--HHHHHHHHHHHHHHHHHHHHTTPPPPPGGG--TTTHHHHHHHHHHHHHGGG-EEE-SSTT-EEEGGGEEE---TTSTTTTT--SB-

pLDDT: mean 87.72, std 13.76, range [32.5, 97.94]

Sequence (107 aa):
QSGGSFTERQRRQFAKQHFLSWLRLREWKQTHQQLTDMAAQLKLSFNRPSNIDQTGSYAHLHQALLTGLLSFIAHKTDEKNTYLAVRQQKARIFPASTLHKQQVPWL

Foldseek 3Di:
DDDDDDDLVRLVVVCVVVVHDSVVVVVVVVVVVVVVVVCVVVVHDDDDPVNDPVVCVVVVVVVVVCVPPVQVKWFADPPQQWTQGPPRDIDGDDPPDPCNPVRDGMD

Radius of gyration: 18.98 Å; chains: 1; bounding box: 33×36×50 Å

Organism: NCBI:txid1538159

InterPro domains:
  IPR011709 DEAD-box helicase, OB fold [PF07717] (61-106)